Protein AF-A0A935MC30-F1 (afdb_monomer_lite)

Secondary structure (DSSP, 8-state):
-HHHHHHHHHHHHHHHHHHHHHHHHHHHS----HHHHHHHHHHHHHHHHHHHHHHHHHHHHHHHHHHSPEEEEEEEEETTEEEEEEEEE-S-GGGHHHHHHHHHHHHHTS-----EEEEEEPPPEEETTEEEEEEEEEESSPPTT--TTEEEEE-TTS-EEEEEE-

pLDDT: mean 84.08, std 10.55, range [42.72, 96.38]

Foldseek 3Di:
DVVVCCVPPVVVVVVVVVVVCVVVVVVVVPDPDPVVVVVCVVCVVVVVVVVVVVVVVVVVVVVLLVPFFEFEKEWEDEPPWIEIEGRAGDPDPVCNPVVNVVVVCVVQVDPDDWAWPDKDKDDWDADPRHTYIYMYTYGPDDDPPDDTQKYWYADPVNHTPDIDRD

Radius of gyration: 25.86 Å; chains: 1; bounding box: 58×26×71 Å

Structure (mmCIF, N/CA/C/O backbone):
data_AF-A0A935MC30-F1
#
_entry.id   AF-A0A935MC30-F1
#
loop_
_atom_site.group_PDB
_atom_site.id
_atom_site.type_symbol
_atom_site.label_atom_id
_atom_site.label_alt_id
_atom_site.label_comp_id
_atom_site.label_asym_id
_atom_site.label_entity_id
_atom_site.label_seq_id
_atom_site.pdbx_PDB_ins_code
_atom_site.Cartn_x
_atom_site.Cartn_y
_atom_site.Cartn_z
_atom_site.occupancy
_atom_site.B_iso_or_equiv
_atom_site.auth_seq_id
_atom_site.auth_comp_id
_atom_site.auth_asym_id
_atom_site.auth_atom_id
_atom_site.pdbx_PDB_model_num
ATOM 1 N N . MET A 1 1 ? -0.068 -10.085 -12.285 1.00 42.72 1 MET A N 1
ATOM 2 C CA . MET A 1 1 ? 1.335 -9.719 -12.577 1.00 42.72 1 MET A CA 1
ATOM 3 C C . MET A 1 1 ? 1.475 -8.941 -13.888 1.00 42.72 1 MET A C 1
ATOM 5 O O . MET A 1 1 ? 1.823 -7.773 -13.823 1.00 42.72 1 MET A O 1
ATOM 9 N N . LEU A 1 2 ? 1.094 -9.497 -15.051 1.00 44.91 2 LEU A N 1
ATOM 10 C CA . LEU A 1 2 ? 1.195 -8.811 -16.360 1.00 44.91 2 LEU A CA 1
ATOM 11 C C . LEU A 1 2 ? 0.518 -7.426 -16.435 1.00 44.91 2 LEU A C 1
ATOM 13 O O . LEU A 1 2 ? 1.102 -6.491 -16.969 1.00 44.91 2 LEU A O 1
ATOM 17 N N . LYS A 1 3 ? -0.677 -7.254 -15.846 1.00 52.41 3 LYS A N 1
ATOM 18 C CA . LYS A 1 3 ? -1.369 -5.947 -15.810 1.00 52.41 3 LYS A CA 1
ATOM 19 C C . LYS A 1 3 ? -0.602 -4.861 -15.039 1.00 52.41 3 LYS A C 1
ATOM 21 O O . LYS A 1 3 ? -0.765 -3.687 -15.349 1.00 52.41 3 LYS A O 1
ATOM 26 N N . TYR A 1 4 ? 0.208 -5.244 -14.050 1.00 54.56 4 TYR A N 1
ATOM 27 C CA . TYR A 1 4 ? 0.993 -4.309 -13.239 1.00 54.56 4 TYR A CA 1
ATOM 28 C C . 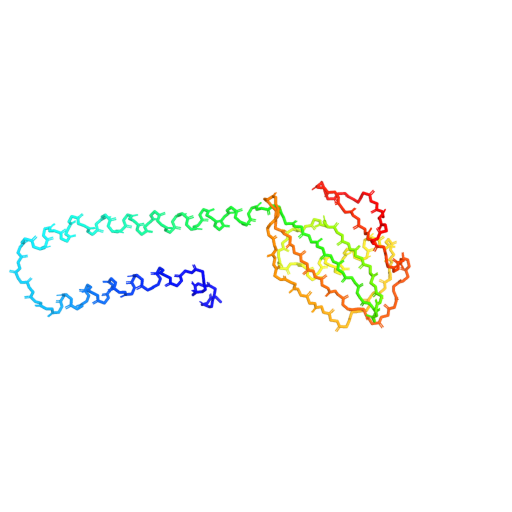TYR A 1 4 ? 2.225 -3.828 -14.013 1.00 54.56 4 TYR A C 1
ATOM 30 O O . TYR A 1 4 ? 2.417 -2.628 -14.181 1.00 54.56 4 TYR A O 1
ATOM 38 N N . ILE A 1 5 ? 2.964 -4.776 -14.607 1.00 57.66 5 ILE A N 1
ATOM 39 C CA . ILE A 1 5 ? 4.108 -4.491 -15.486 1.00 57.66 5 ILE A CA 1
ATOM 40 C C . ILE A 1 5 ? 3.674 -3.585 -16.642 1.00 57.66 5 ILE A C 1
ATOM 42 O O . ILE A 1 5 ? 4.362 -2.624 -16.966 1.00 57.66 5 ILE A O 1
ATOM 46 N N . TRP A 1 6 ? 2.506 -3.838 -17.236 1.00 64.19 6 TRP A N 1
ATOM 47 C CA . TRP A 1 6 ? 2.035 -3.015 -18.344 1.00 64.19 6 TRP A CA 1
ATOM 48 C C . TRP A 1 6 ? 1.640 -1.603 -17.897 1.00 64.19 6 TRP A C 1
ATOM 50 O O . TRP A 1 6 ? 2.039 -0.639 -18.529 1.00 64.19 6 TRP A O 1
ATOM 60 N N . LYS A 1 7 ? 0.923 -1.429 -16.782 1.00 72.44 7 LYS A N 1
ATOM 61 C CA . LYS A 1 7 ? 0.462 -0.090 -16.378 1.00 72.44 7 LYS A CA 1
ATOM 62 C C . LYS A 1 7 ? 1.609 0.850 -15.988 1.00 72.44 7 LYS A C 1
ATOM 64 O O . LYS A 1 7 ? 1.534 2.038 -16.287 1.00 72.44 7 LYS A O 1
ATOM 69 N N . GLU A 1 8 ? 2.647 0.330 -15.336 1.00 73.25 8 GLU A N 1
ATOM 70 C CA . GLU A 1 8 ? 3.740 1.156 -14.807 1.00 73.25 8 GLU A CA 1
ATOM 71 C C . GLU A 1 8 ? 4.956 1.215 -15.746 1.00 73.25 8 GLU A C 1
ATOM 73 O O . GLU A 1 8 ? 5.622 2.244 -15.820 1.00 73.25 8 GLU A O 1
ATOM 78 N N . ASN A 1 9 ? 5.185 0.165 -16.545 1.00 77.81 9 ASN A N 1
ATOM 79 C CA . ASN A 1 9 ? 6.373 0.024 -17.393 1.00 77.81 9 ASN A CA 1
ATOM 80 C C . ASN A 1 9 ? 6.055 -0.134 -18.896 1.00 77.81 9 ASN A C 1
ATOM 82 O O . ASN A 1 9 ? 6.926 -0.574 -19.647 1.00 77.81 9 ASN A O 1
ATOM 86 N N . TRP A 1 10 ? 4.851 0.219 -19.383 1.00 80.75 10 TRP A N 1
ATOM 87 C CA . TRP A 1 10 ? 4.492 0.040 -20.808 1.00 80.75 10 TRP A CA 1
ATOM 88 C C . TRP A 1 10 ? 5.509 0.661 -21.770 1.00 80.75 10 TRP A C 1
ATOM 90 O O . TRP A 1 10 ? 5.836 0.049 -22.783 1.00 80.75 10 TRP A O 1
ATOM 100 N N . PHE A 1 11 ? 6.048 1.838 -21.440 1.00 80.31 11 PHE A N 1
ATOM 101 C CA . PHE A 1 11 ? 7.041 2.512 -22.271 1.00 80.31 11 PHE A CA 1
ATOM 102 C C . PHE A 1 11 ? 8.308 1.659 -22.453 1.00 80.31 11 PHE A C 1
ATOM 104 O O . PHE A 1 11 ? 8.815 1.542 -23.563 1.00 80.31 11 PHE A O 1
ATOM 111 N N . GLN A 1 12 ? 8.771 0.983 -21.395 1.00 76.75 12 GLN A N 1
ATOM 112 C CA . GLN A 1 12 ? 9.940 0.092 -21.446 1.00 76.75 12 GLN A CA 1
ATOM 113 C C . GLN A 1 12 ? 9.691 -1.101 -22.358 1.00 76.75 12 GLN A C 1
ATOM 115 O O . GLN A 1 12 ? 10.518 -1.424 -23.207 1.00 76.75 12 GLN A O 1
ATOM 120 N N . VAL A 1 13 ? 8.526 -1.733 -22.196 1.00 81.62 13 VAL A N 1
ATOM 121 C CA . VAL A 1 13 ? 8.130 -2.889 -23.004 1.00 81.62 13 VAL A CA 1
ATOM 122 C C . VAL A 1 13 ? 8.070 -2.497 -24.478 1.00 81.62 13 VAL A C 1
ATOM 124 O O . VAL A 1 13 ? 8.577 -3.230 -25.323 1.00 81.62 13 VAL A O 1
ATOM 127 N N . VAL A 1 14 ? 7.525 -1.317 -24.790 1.00 84.56 14 VAL A N 1
ATOM 128 C CA . VAL A 1 14 ? 7.454 -0.799 -26.163 1.00 84.56 14 VAL A CA 1
ATOM 129 C C . VAL A 1 14 ? 8.846 -0.527 -26.729 1.00 84.56 14 VAL A C 1
ATOM 131 O O . VAL A 1 14 ? 9.148 -1.005 -27.819 1.00 84.56 14 VAL A O 1
ATOM 134 N N . VAL A 1 15 ? 9.713 0.176 -25.995 1.00 84.19 15 VAL A N 1
ATOM 135 C CA . VAL A 1 15 ? 11.073 0.500 -26.457 1.00 84.19 15 VAL A CA 1
ATOM 136 C C . VAL A 1 15 ? 11.890 -0.766 -26.714 1.00 84.19 15 VAL A C 1
ATOM 138 O O . VAL A 1 15 ? 12.483 -0.891 -27.783 1.00 84.19 15 VAL A O 1
ATOM 141 N N . ILE A 1 16 ? 11.875 -1.733 -25.789 1.00 83.69 16 ILE A N 1
ATOM 142 C CA . ILE A 1 16 ? 12.596 -3.006 -25.946 1.00 83.69 16 ILE A CA 1
ATOM 143 C C . ILE A 1 16 ? 12.051 -3.790 -27.142 1.00 83.69 16 ILE A C 1
ATOM 145 O O . ILE A 1 16 ? 12.828 -4.302 -27.945 1.00 83.69 16 ILE A O 1
ATOM 149 N N . THR A 1 17 ? 10.727 -3.856 -27.300 1.00 84.06 17 THR A N 1
ATOM 150 C CA . THR A 1 17 ? 10.095 -4.570 -28.420 1.00 84.06 17 THR A CA 1
ATOM 151 C C . THR A 1 17 ? 10.466 -3.934 -29.760 1.00 84.06 17 THR A C 1
ATOM 153 O O . THR A 1 17 ? 10.850 -4.648 -30.683 1.00 84.06 17 THR A O 1
ATOM 156 N N . LEU A 1 18 ? 10.425 -2.602 -29.862 1.00 85.81 18 LEU A N 1
ATOM 157 C CA . LEU A 1 18 ? 10.811 -1.880 -31.077 1.00 85.81 18 LEU A CA 1
ATOM 158 C C . LEU A 1 18 ? 12.296 -2.067 -31.409 1.00 85.81 18 LEU A C 1
ATOM 160 O O . LEU A 1 18 ? 12.619 -2.344 -32.560 1.00 85.81 18 LEU A O 1
ATOM 164 N N . LEU A 1 19 ? 13.183 -1.991 -30.412 1.00 83.69 19 LEU A N 1
ATOM 165 C CA . LEU A 1 19 ? 14.612 -2.286 -30.576 1.00 83.69 19 LEU A CA 1
ATOM 166 C C . LEU A 1 19 ? 14.843 -3.723 -31.055 1.00 83.69 19 LEU A C 1
ATOM 168 O O . LEU A 1 19 ? 15.640 -3.947 -31.959 1.00 83.69 19 LEU A O 1
ATOM 172 N N . SER A 1 20 ? 14.115 -4.687 -30.493 1.00 81.31 20 SER A N 1
ATOM 173 C CA . SER A 1 20 ? 14.218 -6.103 -30.868 1.00 81.31 20 SER A CA 1
ATOM 174 C C . SER A 1 20 ? 13.767 -6.335 -32.310 1.00 81.31 20 SER A C 1
ATOM 176 O O . SER A 1 20 ? 14.464 -6.995 -33.077 1.00 81.31 20 SER A O 1
ATOM 178 N N . ILE A 1 21 ? 12.626 -5.756 -32.699 1.00 85.75 21 ILE A N 1
ATOM 179 C CA . ILE A 1 21 ? 12.107 -5.824 -34.072 1.00 85.75 21 ILE A CA 1
ATOM 180 C C . ILE A 1 21 ? 13.088 -5.161 -35.036 1.00 85.75 21 ILE A C 1
ATOM 182 O O . ILE A 1 21 ? 13.377 -5.732 -36.083 1.00 85.75 21 ILE A O 1
ATOM 186 N N . PHE A 1 22 ? 13.629 -3.994 -34.676 1.00 84.19 22 PHE A N 1
ATOM 187 C CA . PHE A 1 22 ? 14.617 -3.286 -35.484 1.00 84.19 22 PHE A CA 1
ATOM 188 C C . PHE A 1 22 ? 15.880 -4.129 -35.696 1.00 84.19 22 PHE A C 1
ATOM 190 O O . PHE A 1 22 ? 16.319 -4.275 -36.832 1.00 84.19 22 PHE A O 1
ATOM 197 N N . LEU A 1 23 ? 16.414 -4.749 -34.638 1.00 79.44 23 LEU A N 1
ATOM 198 C CA . LEU A 1 23 ? 17.588 -5.623 -34.721 1.00 79.44 23 LEU A CA 1
ATOM 199 C C . LEU A 1 23 ? 17.327 -6.879 -35.567 1.00 79.44 23 LEU A C 1
ATOM 201 O O . LEU A 1 23 ? 18.171 -7.243 -36.384 1.00 79.44 23 LEU A O 1
ATOM 205 N N . ILE A 1 24 ? 16.163 -7.523 -35.414 1.00 81.50 24 ILE A N 1
ATOM 206 C CA . ILE A 1 24 ? 15.787 -8.706 -36.208 1.00 81.50 24 ILE A CA 1
ATOM 207 C C . ILE A 1 24 ? 15.601 -8.326 -37.678 1.00 81.50 24 ILE A C 1
ATOM 209 O O . ILE A 1 24 ? 16.181 -8.969 -38.550 1.00 81.50 24 ILE A O 1
ATOM 213 N N . TRP A 1 25 ? 14.823 -7.279 -37.963 1.00 84.50 25 TRP A N 1
ATOM 214 C CA . TRP A 1 25 ? 14.605 -6.788 -39.325 1.00 84.50 25 TRP A CA 1
ATOM 215 C C . TRP A 1 25 ? 15.933 -6.431 -39.999 1.00 84.50 25 TRP A C 1
ATOM 217 O O . TRP A 1 25 ? 16.193 -6.852 -41.125 1.00 84.50 25 TRP A O 1
ATOM 227 N N . TYR A 1 26 ? 16.814 -5.748 -39.270 1.00 73.12 26 TYR A N 1
ATOM 228 C CA . TYR A 1 26 ? 18.140 -5.391 -39.752 1.00 73.12 26 TYR A CA 1
ATOM 229 C C . TYR A 1 26 ? 19.019 -6.618 -40.036 1.00 73.12 26 TYR A C 1
ATOM 231 O O . TYR A 1 26 ? 19.640 -6.685 -41.096 1.00 73.12 26 TYR A O 1
ATOM 239 N N . SER A 1 27 ? 19.012 -7.626 -39.154 1.00 72.31 27 SER A N 1
ATOM 240 C CA . SER A 1 27 ? 19.737 -8.888 -39.373 1.00 72.31 27 SER A CA 1
ATOM 241 C C . SER A 1 27 ? 19.290 -9.615 -40.645 1.00 72.31 27 SER A C 1
ATOM 243 O O . SER A 1 27 ? 20.089 -10.332 -41.242 1.00 72.31 27 SER A O 1
ATOM 245 N N . TYR A 1 28 ? 18.033 -9.442 -41.062 1.00 78.81 28 TYR A N 1
ATOM 246 C CA . TYR A 1 28 ? 17.496 -10.022 -42.295 1.00 78.81 28 TYR A CA 1
ATOM 247 C C . TYR A 1 28 ? 17.814 -9.201 -43.552 1.00 78.81 28 TYR A C 1
ATOM 249 O O . TYR A 1 28 ? 17.847 -9.764 -44.644 1.00 78.81 28 TYR A O 1
ATOM 257 N N . CYS A 1 29 ? 18.078 -7.896 -43.430 1.00 76.44 29 CYS A N 1
ATOM 258 C CA . CYS A 1 29 ? 18.379 -7.027 -44.573 1.00 76.44 29 CYS A CA 1
ATOM 259 C C . CYS A 1 29 ? 19.798 -7.194 -45.153 1.00 76.44 29 CYS A C 1
ATOM 261 O O . CYS A 1 29 ? 20.111 -6.537 -46.142 1.00 76.44 29 CYS A O 1
ATOM 263 N N . GLY A 1 30 ? 20.638 -8.082 -44.602 1.00 62.03 30 GLY A N 1
ATOM 264 C CA . GLY A 1 30 ? 21.833 -8.593 -45.291 1.00 62.03 30 GLY A CA 1
ATOM 265 C C . GLY A 1 30 ? 22.878 -7.541 -45.683 1.00 62.03 30 GLY A C 1
ATOM 266 O O . GLY A 1 30 ? 23.521 -7.684 -46.721 1.00 62.03 30 GLY A O 1
ATOM 267 N N . TYR A 1 31 ? 23.043 -6.479 -44.890 1.00 58.88 31 TYR A N 1
ATOM 268 C CA . TYR A 1 31 ? 24.005 -5.415 -45.189 1.00 58.88 31 TYR A CA 1
ATOM 269 C C . TYR A 1 31 ? 25.432 -5.832 -44.791 1.00 58.88 31 TYR A C 1
ATOM 271 O O . TYR A 1 31 ? 25.782 -5.889 -43.614 1.00 58.88 31 TYR A O 1
ATOM 279 N N . SER A 1 32 ? 26.242 -6.144 -45.801 1.00 61.47 32 SER A N 1
ATOM 280 C CA . SER A 1 32 ? 27.661 -6.515 -45.722 1.00 61.47 32 SER A CA 1
ATOM 281 C C . SER A 1 32 ? 28.562 -5.270 -45.645 1.00 61.47 32 SER A C 1
ATOM 283 O O . SER A 1 32 ? 29.368 -5.046 -46.544 1.00 61.47 32 SER A O 1
ATOM 285 N N . ASP A 1 33 ? 28.433 -4.450 -44.599 1.00 67.06 33 ASP A N 1
ATOM 286 C CA . ASP A 1 33 ? 29.326 -3.296 -44.391 1.00 67.06 33 ASP A CA 1
ATOM 287 C C . ASP A 1 33 ? 30.085 -3.400 -43.058 1.00 67.06 33 ASP A C 1
ATOM 289 O O . ASP A 1 33 ? 29.502 -3.264 -41.978 1.00 67.06 33 ASP A O 1
ATOM 293 N N . ASP A 1 34 ? 31.412 -3.574 -43.139 1.00 78.94 34 ASP A N 1
ATOM 294 C CA . ASP A 1 34 ? 32.348 -3.605 -41.997 1.00 78.94 34 ASP A CA 1
ATOM 295 C C . ASP A 1 34 ? 32.159 -2.399 -41.058 1.00 78.94 34 ASP A C 1
ATOM 297 O O . ASP A 1 34 ? 32.173 -2.543 -39.832 1.00 78.94 34 ASP A O 1
ATOM 301 N N . LEU A 1 35 ? 31.877 -1.223 -41.633 1.00 74.50 35 LEU A N 1
ATOM 302 C CA . LEU A 1 35 ? 31.655 0.045 -40.928 1.00 74.50 35 LEU A CA 1
ATOM 303 C C . LEU A 1 35 ? 30.482 -0.019 -39.935 1.00 74.50 35 LEU A C 1
ATOM 305 O O . LEU A 1 35 ? 30.543 0.567 -38.854 1.00 74.50 35 LEU A O 1
ATOM 309 N N . MET A 1 36 ? 29.416 -0.751 -40.269 1.00 68.12 36 MET A N 1
ATOM 310 C CA . MET A 1 36 ? 28.251 -0.890 -39.392 1.00 68.12 36 MET A CA 1
ATOM 311 C C . MET A 1 36 ? 28.483 -1.901 -38.271 1.00 68.12 36 MET A C 1
ATOM 313 O O . MET A 1 36 ? 28.011 -1.677 -37.155 1.00 68.12 36 MET A O 1
ATOM 317 N N . SER A 1 37 ? 29.241 -2.973 -38.522 1.00 77.81 37 SER A N 1
ATOM 318 C CA . SER A 1 37 ? 29.599 -3.931 -37.466 1.00 77.81 37 SER A CA 1
ATOM 319 C C . SER A 1 37 ? 30.433 -3.263 -36.363 1.00 77.81 37 SER A C 1
ATOM 321 O O . SER A 1 37 ? 30.194 -3.491 -35.174 1.00 77.81 37 SER A O 1
ATOM 323 N N . GLU A 1 38 ? 31.323 -2.342 -36.745 1.00 83.19 38 GLU A N 1
ATOM 324 C CA . GLU A 1 38 ? 32.118 -1.540 -35.817 1.00 83.19 38 GLU A CA 1
ATOM 325 C C . GLU A 1 38 ? 31.247 -0.561 -35.009 1.00 83.19 38 GLU A C 1
ATOM 327 O O . GLU A 1 38 ? 31.410 -0.432 -33.792 1.00 83.19 38 GLU A O 1
ATOM 332 N N . ILE A 1 39 ? 30.288 0.105 -35.663 1.00 80.06 39 ILE A N 1
ATOM 333 C CA . ILE A 1 39 ? 29.335 1.004 -34.996 1.00 80.06 39 ILE A CA 1
ATOM 334 C C . ILE A 1 39 ? 28.479 0.216 -33.993 1.00 80.06 39 ILE A C 1
ATOM 336 O O . ILE A 1 39 ? 28.413 0.589 -32.820 1.00 80.06 39 ILE A O 1
ATOM 340 N N . ILE A 1 40 ? 27.875 -0.902 -34.403 1.00 79.69 40 ILE A N 1
ATOM 341 C CA . ILE A 1 40 ? 27.047 -1.740 -33.520 1.00 79.69 40 ILE A CA 1
ATOM 342 C C . ILE A 1 40 ? 27.870 -2.254 -32.337 1.00 79.69 40 ILE A C 1
ATOM 344 O O . ILE A 1 40 ? 27.411 -2.158 -31.199 1.00 79.69 40 ILE A O 1
ATOM 348 N N . GLY A 1 41 ? 29.098 -2.724 -32.572 1.00 79.75 41 GLY A N 1
ATOM 349 C CA . GLY A 1 41 ? 29.994 -3.186 -31.510 1.00 79.75 41 GLY A CA 1
ATOM 350 C C . GLY A 1 41 ? 30.290 -2.114 -30.454 1.00 79.75 41 GLY A C 1
ATOM 351 O O . GLY A 1 41 ? 30.403 -2.434 -29.271 1.00 79.75 41 GLY A O 1
ATOM 352 N N . LYS A 1 42 ? 30.343 -0.836 -30.849 1.00 85.38 42 LYS A N 1
ATOM 353 C CA . LYS A 1 42 ? 30.540 0.299 -29.930 1.00 85.38 42 LYS A CA 1
ATOM 354 C C . LYS A 1 42 ? 29.267 0.683 -29.180 1.00 85.38 42 LYS A C 1
ATOM 356 O O . LYS A 1 42 ? 29.331 1.004 -27.994 1.00 85.38 42 LYS A O 1
ATOM 361 N N . PHE A 1 43 ? 28.113 0.657 -29.845 1.00 82.50 43 PHE A N 1
ATOM 362 C CA . PHE A 1 43 ? 26.853 1.108 -29.246 1.00 82.50 43 PHE A CA 1
ATOM 363 C C . PHE A 1 43 ? 26.133 0.028 -28.431 1.00 82.50 43 PHE A C 1
ATOM 365 O O . PHE A 1 43 ? 25.430 0.370 -27.479 1.00 82.50 43 PHE A O 1
ATOM 372 N N . LEU A 1 44 ? 26.323 -1.259 -28.735 1.00 82.00 44 LEU A N 1
ATOM 373 C CA . LEU A 1 44 ? 25.656 -2.360 -28.031 1.00 82.00 44 LEU A CA 1
ATOM 374 C C . LEU A 1 44 ? 25.965 -2.381 -26.515 1.00 82.00 44 LEU A C 1
ATOM 376 O O . LEU A 1 44 ? 25.015 -2.476 -25.728 1.00 82.00 44 LEU A O 1
ATOM 380 N N . PRO A 1 45 ? 27.225 -2.223 -26.054 1.00 86.06 45 PRO A N 1
ATOM 381 C CA . PRO A 1 45 ? 27.523 -2.136 -24.624 1.00 86.06 45 PRO A CA 1
ATOM 382 C C . PRO A 1 45 ? 26.896 -0.901 -23.970 1.00 86.06 45 PRO A C 1
ATOM 384 O O . PRO A 1 45 ? 26.400 -0.989 -22.849 1.00 86.06 45 PRO A O 1
ATOM 387 N N . ILE A 1 46 ? 26.858 0.235 -24.678 1.00 82.81 46 ILE A N 1
ATOM 388 C CA . ILE A 1 46 ? 26.263 1.486 -24.180 1.00 82.81 46 ILE A CA 1
ATOM 389 C C . ILE A 1 46 ? 24.752 1.311 -23.990 1.00 82.81 46 ILE A C 1
ATOM 391 O O . ILE A 1 46 ? 24.218 1.658 -22.939 1.00 82.81 46 ILE A O 1
ATOM 395 N N . ALA A 1 47 ? 24.060 0.724 -24.970 1.00 79.50 47 ALA A N 1
ATOM 396 C CA . ALA A 1 47 ? 22.634 0.424 -24.877 1.00 79.50 47 ALA A CA 1
ATOM 397 C C . ALA A 1 47 ? 22.329 -0.549 -23.729 1.00 79.50 47 ALA A C 1
ATOM 399 O O . ALA A 1 47 ? 21.423 -0.306 -22.932 1.00 79.50 47 ALA A O 1
ATOM 400 N N . THR A 1 48 ? 23.130 -1.609 -23.599 1.00 85.56 48 THR A N 1
ATOM 401 C CA . THR A 1 48 ? 23.013 -2.576 -22.499 1.00 85.56 48 THR A CA 1
ATOM 402 C C . THR A 1 48 ? 23.201 -1.899 -21.139 1.00 85.56 48 THR A C 1
ATOM 404 O O . THR A 1 48 ? 22.403 -2.118 -20.227 1.00 85.56 48 THR A O 1
ATOM 407 N N . LEU A 1 49 ? 24.199 -1.019 -21.009 1.00 87.12 49 LEU A N 1
ATOM 408 C CA . LEU A 1 49 ? 24.437 -0.241 -19.794 1.00 87.12 49 LEU A CA 1
ATOM 409 C C . LEU A 1 49 ? 23.255 0.685 -19.475 1.00 87.12 49 LEU A C 1
ATOM 411 O O . LEU A 1 49 ? 22.822 0.733 -18.328 1.00 87.12 49 LEU A O 1
ATOM 415 N N . MET A 1 50 ? 22.696 1.379 -20.473 1.00 82.00 50 MET A N 1
ATOM 416 C CA . MET A 1 50 ? 21.523 2.243 -20.280 1.00 82.00 50 MET A CA 1
ATOM 417 C C . MET A 1 50 ? 20.315 1.457 -19.763 1.00 82.00 50 MET A C 1
ATOM 419 O O . MET A 1 50 ? 19.662 1.903 -18.819 1.00 82.00 50 MET A O 1
ATOM 423 N N . ILE A 1 51 ? 20.048 0.274 -20.327 1.00 84.12 51 ILE A N 1
ATOM 424 C CA . ILE A 1 51 ? 18.986 -0.622 -19.845 1.00 84.12 51 ILE A CA 1
ATOM 425 C C . ILE A 1 51 ? 19.264 -1.040 -18.396 1.00 84.12 51 ILE A C 1
ATOM 427 O O . ILE A 1 51 ? 18.368 -0.953 -17.558 1.00 84.12 51 ILE A O 1
ATOM 431 N N . GLY A 1 52 ? 20.502 -1.435 -18.083 1.00 88.12 52 GLY A N 1
ATOM 432 C CA . GLY A 1 52 ? 20.911 -1.818 -16.730 1.00 88.12 52 GLY A CA 1
ATOM 433 C C . GLY A 1 52 ? 20.711 -0.699 -15.703 1.00 88.12 52 GLY A C 1
ATOM 434 O O . GLY A 1 52 ? 20.051 -0.911 -14.687 1.00 88.12 52 GLY A O 1
ATOM 435 N N . CYS A 1 53 ? 21.201 0.510 -15.991 1.00 87.56 53 CYS A N 1
ATOM 436 C CA . CYS A 1 53 ? 21.008 1.689 -15.140 1.00 87.56 53 CYS A CA 1
ATOM 437 C C . CYS A 1 53 ? 19.524 2.001 -14.916 1.00 87.56 53 CYS A C 1
ATOM 439 O O . CYS A 1 53 ? 19.121 2.383 -13.818 1.00 87.56 53 CYS A O 1
ATOM 441 N N . PHE A 1 54 ? 18.704 1.832 -15.951 1.00 84.88 54 PHE A N 1
ATOM 442 C CA . PHE A 1 54 ? 17.279 2.116 -15.881 1.00 84.88 54 PHE A CA 1
ATOM 443 C C . PHE A 1 54 ? 16.507 1.078 -15.053 1.00 84.88 54 PHE A C 1
ATOM 445 O O . PHE A 1 54 ? 15.671 1.448 -14.228 1.00 84.88 54 PHE A O 1
ATOM 452 N N . LEU A 1 55 ? 16.812 -0.214 -15.224 1.00 85.25 55 LEU A N 1
ATOM 453 C CA . LEU A 1 55 ? 16.266 -1.286 -14.384 1.00 85.25 55 LEU A CA 1
ATOM 454 C C . LEU A 1 55 ? 16.638 -1.072 -12.916 1.00 85.25 55 LEU A C 1
ATOM 456 O O . LEU A 1 55 ? 15.758 -1.102 -12.057 1.00 85.25 55 LEU A O 1
ATOM 460 N N . TRP A 1 56 ? 17.910 -0.768 -12.651 1.00 89.94 56 TRP A N 1
ATOM 461 C CA . TRP A 1 56 ? 18.389 -0.453 -11.309 1.00 89.94 56 TRP A CA 1
ATOM 462 C C . TRP A 1 56 ? 17.643 0.740 -10.702 1.00 89.94 56 TRP A C 1
ATOM 464 O O . TRP A 1 56 ? 17.186 0.665 -9.565 1.00 89.94 56 TRP A O 1
ATOM 474 N N . TYR A 1 57 ? 17.443 1.820 -11.462 1.00 88.81 57 TYR A N 1
ATOM 475 C CA . TYR A 1 57 ? 16.684 2.980 -10.991 1.00 88.81 57 TYR A CA 1
ATOM 476 C C . TYR A 1 57 ? 15.238 2.626 -10.601 1.00 88.81 57 TYR A C 1
ATOM 478 O O . TYR A 1 57 ? 14.753 3.071 -9.558 1.00 88.81 57 TYR A O 1
ATOM 486 N N . ASN A 1 58 ? 14.554 1.801 -11.399 1.00 86.81 58 ASN A N 1
ATOM 487 C CA . ASN A 1 58 ? 13.195 1.358 -11.080 1.00 86.81 58 ASN A CA 1
ATOM 488 C C . ASN A 1 58 ? 13.154 0.477 -9.830 1.00 86.81 58 ASN A C 1
ATOM 490 O O . ASN A 1 58 ? 12.270 0.661 -8.995 1.00 86.81 58 ASN A O 1
ATOM 494 N N . GLU A 1 59 ? 14.125 -0.421 -9.668 1.00 88.56 59 GLU A N 1
ATOM 495 C CA . GLU A 1 59 ? 14.262 -1.244 -8.466 1.00 88.56 59 GLU A CA 1
ATOM 496 C C . GLU A 1 59 ? 14.494 -0.372 -7.223 1.00 88.56 59 GLU A C 1
ATOM 498 O O . GLU A 1 59 ? 13.832 -0.555 -6.202 1.00 88.56 59 GLU A O 1
ATOM 503 N N . GLN A 1 60 ? 15.363 0.644 -7.309 1.00 91.56 60 GLN A N 1
ATOM 504 C CA . GLN A 1 60 ? 15.573 1.594 -6.211 1.00 91.56 60 GLN A CA 1
ATOM 505 C C . GLN A 1 60 ? 14.296 2.364 -5.868 1.00 91.56 60 GLN A C 1
ATOM 507 O O . GLN A 1 60 ? 13.976 2.549 -4.691 1.00 91.56 60 GLN A O 1
ATOM 512 N N . LYS A 1 61 ? 13.536 2.784 -6.882 1.00 89.38 61 LYS A N 1
ATOM 513 C CA . LYS A 1 61 ? 12.250 3.456 -6.685 1.00 89.38 61 LYS A CA 1
ATOM 514 C C . LYS A 1 61 ? 11.232 2.533 -6.010 1.00 89.38 61 LYS A C 1
ATOM 516 O O . LYS A 1 61 ? 10.563 2.963 -5.073 1.00 89.38 61 LYS A O 1
ATOM 521 N N . GLU A 1 62 ? 11.113 1.284 -6.447 1.00 88.00 62 GLU A N 1
ATOM 522 C CA . GLU A 1 62 ? 10.213 0.300 -5.837 1.00 88.00 62 GLU A CA 1
ATOM 523 C C . GLU A 1 62 ? 10.614 -0.002 -4.385 1.00 88.00 62 GLU A C 1
ATOM 525 O O . GLU A 1 62 ? 9.772 0.045 -3.483 1.00 88.00 62 GLU A O 1
ATOM 530 N N . ASN A 1 63 ? 11.907 -0.209 -4.133 1.00 90.25 63 ASN A N 1
ATOM 531 C CA . ASN A 1 63 ? 12.454 -0.416 -2.793 1.00 90.25 63 ASN A CA 1
ATOM 532 C C . ASN A 1 63 ? 12.150 0.765 -1.871 1.00 90.25 63 ASN A C 1
ATOM 534 O O . ASN A 1 63 ? 11.658 0.563 -0.760 1.00 90.25 63 ASN A O 1
ATOM 538 N N . TYR A 1 64 ? 12.362 1.993 -2.348 1.00 90.19 64 TYR A N 1
ATOM 539 C CA . TYR A 1 64 ? 12.007 3.201 -1.610 1.00 90.19 64 TYR A CA 1
ATOM 540 C C . TYR A 1 64 ? 10.519 3.208 -1.238 1.00 90.19 64 TYR A C 1
ATOM 542 O O . TYR A 1 64 ? 10.167 3.380 -0.073 1.00 90.19 64 TYR A O 1
ATOM 550 N N . MET A 1 65 ? 9.639 2.935 -2.204 1.00 87.56 65 MET A N 1
ATOM 551 C CA . MET A 1 65 ? 8.187 2.918 -2.002 1.00 87.56 65 MET A CA 1
ATOM 552 C C . MET A 1 65 ? 7.730 1.833 -1.019 1.00 87.56 65 MET A C 1
ATOM 554 O O . MET A 1 65 ? 6.785 2.050 -0.254 1.00 87.56 65 MET A O 1
ATOM 558 N N . ASN A 1 66 ? 8.407 0.685 -1.010 1.00 87.94 66 ASN A N 1
ATOM 559 C CA . ASN A 1 66 ? 8.125 -0.430 -0.107 1.00 87.94 66 ASN A CA 1
ATOM 560 C C . ASN A 1 66 ? 8.643 -0.196 1.320 1.00 87.94 66 ASN A C 1
ATOM 562 O O . ASN A 1 66 ? 8.062 -0.735 2.272 1.00 87.94 66 ASN A O 1
ATOM 566 N N . GLN A 1 67 ? 9.688 0.622 1.476 1.00 91.00 67 GLN A N 1
ATOM 567 C CA . GLN A 1 67 ? 10.263 1.018 2.765 1.00 91.00 67 GLN A CA 1
ATOM 568 C C . GLN A 1 67 ? 9.491 2.148 3.455 1.00 91.00 67 GLN A C 1
ATOM 570 O O . GLN A 1 67 ? 9.667 2.347 4.659 1.00 91.00 67 GLN A O 1
ATOM 575 N N . LEU A 1 68 ? 8.623 2.873 2.737 1.00 92.19 68 LEU A N 1
ATOM 576 C CA . LEU A 1 68 ? 7.837 3.944 3.347 1.00 92.19 68 LEU A CA 1
ATOM 577 C C . LEU A 1 68 ? 6.995 3.405 4.515 1.00 92.19 68 LEU A C 1
ATOM 579 O O . LEU A 1 68 ? 6.375 2.339 4.393 1.00 92.19 68 LEU A O 1
ATOM 583 N N . PRO A 1 69 ? 6.908 4.152 5.633 1.00 92.50 69 PRO A N 1
ATOM 584 C CA . PRO A 1 69 ? 6.022 3.805 6.729 1.00 92.50 69 PRO A CA 1
ATOM 585 C C . PRO A 1 69 ? 4.591 3.651 6.221 1.00 92.50 69 PRO A C 1
ATOM 587 O O . PRO A 1 69 ? 4.028 4.560 5.600 1.00 92.50 69 PRO A O 1
ATOM 590 N N . LYS A 1 70 ? 4.008 2.486 6.494 1.00 94.75 70 LYS A N 1
ATOM 591 C CA . LYS A 1 70 ? 2.650 2.156 6.075 1.00 94.75 70 LYS A CA 1
ATOM 592 C C . LYS A 1 70 ? 1.695 2.461 7.222 1.00 94.75 70 LYS A C 1
ATOM 594 O O . LYS A 1 70 ? 1.930 2.081 8.373 1.00 94.75 70 LYS A O 1
ATOM 599 N N . LYS A 1 71 ? 0.623 3.175 6.905 1.00 95.19 71 LYS A N 1
ATOM 600 C CA . LYS A 1 71 ? -0.422 3.576 7.847 1.00 95.19 71 LYS A CA 1
ATOM 601 C C . LYS A 1 71 ? -1.774 3.139 7.308 1.00 95.19 71 LYS A C 1
ATOM 603 O O . LYS A 1 71 ? -1.968 3.091 6.096 1.00 95.19 71 LYS A O 1
ATOM 608 N N . LEU A 1 72 ? -2.693 2.805 8.201 1.00 95.69 72 LEU A N 1
ATOM 609 C CA . LEU A 1 72 ? -4.023 2.320 7.872 1.00 95.69 72 LEU A CA 1
ATOM 610 C C . LEU A 1 72 ? -5.081 3.198 8.534 1.00 95.69 72 LEU A C 1
ATOM 612 O O . LEU A 1 72 ? -5.057 3.405 9.747 1.00 95.69 72 LEU A O 1
ATOM 616 N N . ASN A 1 73 ? -6.032 3.653 7.729 1.00 95.50 73 ASN A N 1
ATOM 617 C CA . ASN A 1 73 ? -7.289 4.208 8.197 1.00 95.50 73 ASN A CA 1
ATOM 618 C C . ASN A 1 73 ? -8.375 3.143 8.027 1.00 95.50 73 ASN A C 1
ATOM 620 O O . ASN A 1 73 ? -8.502 2.544 6.956 1.00 95.50 73 ASN A O 1
ATOM 624 N N . VAL A 1 74 ? -9.135 2.883 9.083 1.00 95.00 74 VAL A N 1
ATOM 625 C CA . VAL A 1 74 ? -10.205 1.886 9.086 1.00 95.00 74 VAL A CA 1
ATOM 626 C C . VAL A 1 74 ? -11.508 2.587 9.402 1.00 95.00 74 VAL A C 1
ATOM 628 O O . VAL A 1 74 ? -11.683 3.086 10.510 1.00 95.00 74 VAL A O 1
ATOM 631 N N . LYS A 1 75 ? -12.437 2.593 8.455 1.00 95.00 75 LYS A N 1
ATOM 632 C CA . LYS A 1 75 ? -13.803 3.057 8.682 1.00 95.00 75 LYS A CA 1
ATOM 633 C C . LYS A 1 75 ? -14.695 1.849 8.908 1.00 95.00 75 LYS A C 1
ATOM 635 O O . LYS A 1 75 ? -14.776 0.980 8.047 1.00 95.00 75 LYS A O 1
ATOM 640 N N . TYR A 1 76 ? -15.387 1.793 10.032 1.00 93.62 76 TYR A N 1
ATOM 641 C CA . TYR A 1 76 ? -16.399 0.773 10.270 1.00 93.62 76 TYR A CA 1
ATOM 642 C C . TYR A 1 76 ? -17.762 1.390 10.069 1.00 93.62 76 TYR A C 1
ATOM 644 O O . TYR A 1 76 ? -18.098 2.368 10.734 1.00 93.62 76 TYR A O 1
ATOM 652 N N . GLN A 1 77 ? -18.530 0.826 9.150 1.00 94.81 77 GLN A N 1
ATOM 653 C CA . GLN A 1 77 ? -19.816 1.370 8.754 1.00 94.81 77 GLN A CA 1
ATOM 654 C C . GLN A 1 77 ? -20.934 0.387 9.091 1.00 94.81 77 GLN A C 1
ATOM 656 O O . GLN A 1 77 ? -20.862 -0.790 8.738 1.00 94.81 77 GLN A O 1
ATOM 661 N N . LEU A 1 78 ? -21.968 0.891 9.758 1.00 94.25 78 LEU A N 1
ATOM 662 C CA . LEU A 1 78 ? -23.231 0.207 10.000 1.00 94.25 78 LEU A CA 1
ATOM 663 C C . LEU A 1 78 ? -24.348 1.147 9.545 1.00 94.25 78 LEU A C 1
ATOM 665 O O . LEU A 1 78 ? -24.577 2.182 10.172 1.00 94.25 78 LEU A O 1
ATOM 669 N N . ASP A 1 79 ? -25.005 0.800 8.442 1.00 90.88 79 ASP A N 1
ATOM 670 C CA . ASP A 1 79 ? -25.978 1.661 7.765 1.00 90.88 79 ASP A CA 1
ATOM 671 C C . ASP A 1 79 ? -25.370 3.046 7.437 1.00 90.88 79 ASP A C 1
ATOM 673 O O . ASP A 1 79 ? -24.363 3.133 6.723 1.00 90.88 79 ASP A O 1
ATOM 677 N N . GLU A 1 80 ? -25.944 4.127 7.971 1.00 90.50 80 GLU A N 1
ATOM 678 C CA . GLU A 1 80 ? -25.449 5.508 7.826 1.00 90.50 80 GLU A CA 1
ATOM 679 C C . GLU A 1 80 ? -24.464 5.923 8.929 1.00 90.50 80 GLU A C 1
ATOM 681 O O . GLU A 1 80 ? -23.843 6.985 8.861 1.00 90.50 80 GLU A O 1
ATOM 686 N N . LYS A 1 81 ? -24.296 5.090 9.959 1.00 90.12 81 LYS A N 1
ATOM 687 C CA . LYS A 1 81 ? -23.425 5.386 11.093 1.00 90.12 81 LYS A CA 1
ATOM 688 C C . LYS A 1 81 ? -22.039 4.811 10.856 1.00 90.12 81 LYS A C 1
ATOM 690 O O . LYS A 1 81 ? -21.877 3.718 10.311 1.00 90.12 81 LYS A O 1
ATOM 695 N N . TYR A 1 82 ? -21.018 5.529 11.306 1.00 90.88 82 TYR A N 1
ATOM 696 C CA . TYR A 1 82 ? -19.649 5.044 11.229 1.00 90.88 82 TYR A CA 1
ATOM 697 C C . TYR A 1 82 ? -18.827 5.450 12.442 1.00 90.88 82 TYR A C 1
ATOM 699 O O . TYR A 1 82 ? -19.158 6.399 13.149 1.00 90.88 82 TYR A O 1
ATOM 707 N N . PHE A 1 83 ? -17.744 4.724 12.662 1.00 89.75 83 PHE A N 1
ATOM 708 C CA . PHE A 1 83 ? -16.626 5.194 13.465 1.00 89.75 83 PHE A CA 1
ATOM 709 C C . PHE A 1 83 ? -15.341 4.925 12.691 1.00 89.75 83 PHE A C 1
ATOM 711 O O . PHE A 1 83 ? -15.291 4.038 11.829 1.00 89.75 83 PHE A O 1
ATOM 718 N N . GLU A 1 84 ? -14.313 5.714 12.965 1.00 92.44 84 GLU A N 1
ATOM 719 C CA . GLU A 1 84 ? -13.069 5.651 12.210 1.00 92.44 84 GLU A CA 1
ATOM 720 C C . GLU A 1 84 ? -11.878 5.431 13.130 1.00 92.44 84 GLU A C 1
ATOM 722 O O . GLU A 1 84 ? -11.812 5.917 14.256 1.00 92.44 84 GLU A O 1
ATOM 727 N N . ILE A 1 85 ? -10.907 4.688 12.631 1.00 91.88 85 ILE A N 1
ATOM 728 C CA . ILE A 1 85 ? -9.596 4.561 13.230 1.00 91.88 85 ILE A CA 1
ATOM 729 C C . ILE A 1 85 ? -8.609 5.165 12.256 1.00 91.88 85 ILE A C 1
ATOM 731 O O . ILE A 1 85 ? -8.528 4.735 11.109 1.00 91.88 85 ILE A O 1
ATOM 735 N N . VAL A 1 86 ? -7.860 6.156 12.714 1.00 93.31 86 VAL A N 1
ATOM 736 C CA . VAL A 1 86 ? -7.001 6.983 11.877 1.00 93.31 86 VAL A CA 1
ATOM 737 C C . VAL A 1 86 ? -5.543 6.736 12.237 1.00 93.31 86 VAL A C 1
ATOM 739 O O . VAL A 1 86 ? -5.170 6.712 13.414 1.00 93.31 86 VAL A O 1
ATOM 742 N N . ASN A 1 87 ? -4.704 6.614 11.206 1.00 93.50 87 ASN A N 1
ATOM 743 C CA . ASN A 1 87 ? -3.248 6.514 11.306 1.00 93.50 87 ASN A CA 1
ATOM 744 C C . ASN A 1 87 ? -2.745 5.274 12.071 1.00 93.50 87 ASN A C 1
ATOM 746 O O . ASN A 1 87 ? -1.659 5.296 12.660 1.00 93.50 87 ASN A O 1
ATOM 750 N N . ALA A 1 88 ? -3.506 4.176 12.059 1.00 92.69 88 ALA A N 1
ATOM 751 C CA . ALA A 1 88 ? -3.072 2.929 12.678 1.00 92.69 88 ALA A CA 1
ATOM 752 C C . ALA A 1 88 ? -1.790 2.412 11.993 1.00 92.69 88 ALA A C 1
ATOM 754 O O . ALA A 1 88 ? -1.650 2.536 10.772 1.00 92.69 88 ALA A O 1
ATOM 755 N N . PRO A 1 89 ? -0.822 1.850 12.736 1.00 92.19 89 PRO A N 1
ATOM 756 C CA . PRO A 1 89 ? 0.368 1.259 12.127 1.00 92.19 89 PRO A CA 1
ATOM 757 C C . PRO A 1 89 ? -0.031 0.072 11.245 1.00 92.19 89 PRO A C 1
ATOM 759 O O . PRO A 1 89 ? -0.903 -0.691 11.639 1.00 92.19 89 PRO A O 1
ATOM 762 N N . LEU A 1 90 ? 0.595 -0.102 10.079 1.00 93.44 90 LEU A N 1
ATOM 763 C CA . LEU A 1 90 ? 0.374 -1.260 9.209 1.00 93.44 90 LEU A CA 1
ATOM 764 C C . LEU A 1 90 ? 1.710 -1.955 8.935 1.00 93.44 90 LEU A C 1
ATOM 766 O O . LEU A 1 90 ? 2.623 -1.339 8.393 1.00 93.44 90 LEU A O 1
ATOM 770 N N . ALA A 1 91 ? 1.825 -3.235 9.289 1.00 88.12 91 ALA A N 1
ATOM 771 C CA . ALA A 1 91 ? 3.047 -4.001 9.041 1.00 88.12 91 ALA A CA 1
ATOM 772 C C . ALA A 1 91 ? 3.185 -4.377 7.555 1.00 88.12 91 ALA A C 1
ATOM 774 O O . ALA A 1 91 ? 4.222 -4.126 6.939 1.00 88.12 91 ALA A O 1
ATOM 775 N N . HIS A 1 92 ? 2.117 -4.921 6.962 1.00 90.38 92 HIS A N 1
ATOM 776 C CA . HIS A 1 92 ? 2.114 -5.390 5.579 1.00 90.38 92 HIS A CA 1
ATOM 777 C C . HIS A 1 92 ? 0.785 -5.101 4.867 1.00 90.38 92 HIS A C 1
ATOM 779 O O . HIS A 1 92 ? -0.294 -5.165 5.446 1.00 90.38 92 HIS A O 1
ATOM 785 N N . GLU A 1 93 ? 0.868 -4.834 3.564 1.00 90.50 93 GLU A N 1
ATOM 786 C CA . GLU A 1 93 ? -0.274 -4.610 2.664 1.00 90.50 93 GLU A CA 1
ATOM 787 C C . GLU A 1 93 ? -1.192 -5.839 2.502 1.00 90.50 93 GLU A C 1
ATOM 789 O O . GLU A 1 93 ? -2.391 -5.681 2.297 1.00 90.50 93 GLU A O 1
ATOM 794 N N . GLY A 1 94 ? -0.663 -7.064 2.634 1.00 89.50 94 GLY A N 1
ATOM 795 C CA . GLY A 1 94 ? -1.460 -8.292 2.551 1.00 89.50 94 GLY A CA 1
ATOM 796 C C . GLY A 1 94 ? -2.394 -8.469 3.749 1.00 89.50 94 GLY A C 1
ATOM 797 O O . GLY A 1 94 ? -3.436 -9.110 3.633 1.00 89.50 94 GLY A O 1
ATOM 798 N N . ASP A 1 95 ? -2.073 -7.816 4.866 1.00 89.19 95 ASP A N 1
ATOM 799 C CA . ASP A 1 95 ? -2.782 -7.978 6.129 1.00 89.19 95 ASP A CA 1
ATOM 800 C C . ASP A 1 95 ? -3.820 -6.886 6.376 1.00 89.19 95 ASP A C 1
ATOM 802 O O . ASP A 1 95 ? -4.460 -6.905 7.418 1.00 89.19 95 ASP A O 1
ATOM 806 N N . ILE A 1 96 ? -4.049 -5.951 5.445 1.00 93.50 96 ILE A N 1
ATOM 807 C CA . ILE A 1 96 ? -4.950 -4.797 5.648 1.00 93.50 96 ILE A CA 1
ATOM 808 C C . ILE A 1 96 ? -6.312 -5.221 6.213 1.00 93.50 96 ILE A C 1
ATOM 810 O O . ILE A 1 96 ? -6.812 -4.619 7.163 1.00 93.50 96 ILE A O 1
ATOM 814 N N . ARG A 1 97 ? -6.900 -6.290 5.664 1.00 92.56 97 ARG A N 1
ATOM 815 C CA . ARG A 1 97 ? -8.184 -6.826 6.134 1.00 92.56 97 ARG A CA 1
ATOM 816 C C . ARG A 1 97 ? -8.078 -7.415 7.541 1.00 92.56 97 ARG A C 1
ATOM 818 O O . ARG A 1 97 ? -8.887 -7.074 8.399 1.00 92.56 97 ARG A O 1
ATOM 825 N N . ALA A 1 98 ? -7.119 -8.315 7.757 1.00 91.31 98 ALA A N 1
ATOM 826 C CA . ALA A 1 98 ? -6.944 -9.001 9.036 1.00 91.31 98 ALA A CA 1
ATOM 827 C C . ALA A 1 98 ? -6.604 -8.003 10.148 1.00 91.31 98 ALA A C 1
ATOM 829 O O . ALA A 1 98 ? -7.182 -8.051 11.231 1.00 91.31 98 ALA A O 1
ATOM 830 N N . TRP A 1 99 ? -5.731 -7.047 9.838 1.00 91.12 99 TRP A N 1
ATOM 831 C CA . TRP A 1 99 ? -5.329 -5.967 10.717 1.00 91.12 99 TRP A CA 1
ATOM 832 C C . TRP A 1 99 ? -6.489 -5.032 11.031 1.00 91.12 99 TRP A C 1
ATOM 834 O O . TRP A 1 99 ? -6.729 -4.755 12.200 1.00 91.12 99 TRP A O 1
ATOM 844 N N . GLY A 1 100 ? -7.274 -4.634 10.023 1.00 91.44 100 GLY A N 1
ATOM 845 C CA . GLY A 1 100 ? -8.518 -3.899 10.233 1.00 91.44 100 GLY A CA 1
ATOM 846 C C . GLY A 1 100 ? -9.402 -4.610 11.256 1.00 91.44 100 GLY A C 1
ATOM 847 O O . GLY A 1 100 ? -9.668 -4.069 12.318 1.00 91.44 100 GLY A O 1
ATOM 848 N N . GLN A 1 101 ? -9.744 -5.876 11.026 1.00 89.44 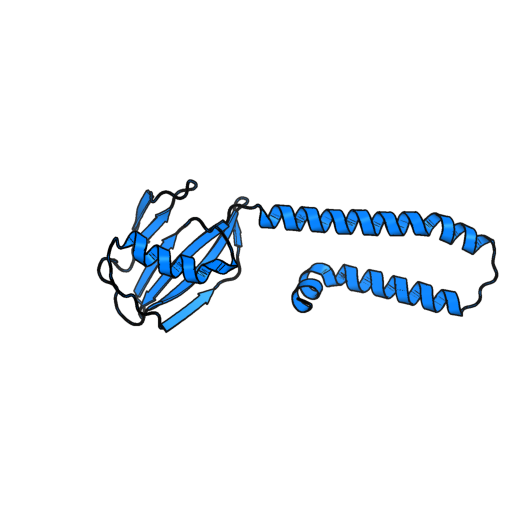101 GLN A N 1
ATOM 849 C CA . GLN A 1 101 ? -10.576 -6.652 11.958 1.00 89.44 101 GLN A CA 1
ATOM 850 C C . GLN A 1 101 ? -9.955 -6.817 13.360 1.00 89.44 101 GLN A C 1
ATOM 852 O O . GLN A 1 101 ? -10.677 -6.807 14.359 1.00 89.44 101 GLN A O 1
ATOM 857 N N . ALA A 1 102 ? -8.630 -6.957 13.455 1.00 88.88 102 ALA A N 1
ATOM 858 C CA . ALA A 1 102 ? -7.918 -7.092 14.724 1.00 88.88 102 ALA A CA 1
ATOM 859 C C . ALA A 1 102 ? -7.893 -5.786 15.532 1.00 88.88 102 ALA A C 1
ATOM 861 O O . ALA A 1 102 ? -8.047 -5.827 16.754 1.00 88.88 102 ALA A O 1
ATOM 862 N N . ILE A 1 103 ? -7.750 -4.629 14.875 1.00 86.69 103 ILE A N 1
ATOM 863 C CA . ILE A 1 103 ? -7.745 -3.334 15.563 1.00 86.69 103 ILE A CA 1
ATOM 864 C C . ILE A 1 103 ? -9.081 -3.109 16.280 1.00 86.69 103 ILE A C 1
ATOM 866 O O . ILE A 1 103 ? -9.058 -2.669 17.427 1.00 86.69 103 ILE A O 1
ATOM 870 N N . ALA A 1 104 ? -10.224 -3.442 15.663 1.00 81.19 104 ALA A N 1
ATOM 871 C CA . ALA A 1 104 ? -11.520 -3.348 16.346 1.00 81.19 104 ALA A CA 1
ATOM 872 C C . ALA A 1 104 ? -11.500 -4.091 17.687 1.00 81.19 104 ALA A C 1
ATOM 874 O O . ALA A 1 104 ? -11.891 -3.524 18.699 1.00 81.19 104 ALA A O 1
ATOM 875 N N . LYS A 1 105 ? -10.985 -5.325 17.712 1.00 81.06 105 LYS A N 1
ATOM 876 C CA . LYS A 1 105 ? -10.906 -6.131 18.939 1.00 81.06 105 LYS A CA 1
ATOM 877 C C . LYS A 1 105 ? -9.991 -5.504 19.991 1.00 81.06 105 LYS A C 1
ATOM 879 O O . LYS A 1 105 ? -10.356 -5.453 21.159 1.00 81.06 105 LYS A O 1
ATOM 884 N N . ASN A 1 106 ? -8.828 -5.004 19.574 1.00 81.12 106 ASN A N 1
ATOM 885 C CA . ASN A 1 106 ? -7.854 -4.407 20.491 1.00 81.12 106 ASN A CA 1
ATOM 886 C C . ASN A 1 106 ? -8.343 -3.081 21.087 1.00 81.12 106 ASN A C 1
ATOM 888 O O . ASN A 1 106 ? -8.151 -2.843 22.274 1.00 81.12 106 ASN A O 1
ATOM 892 N N . VAL A 1 107 ? -8.980 -2.222 20.285 1.00 76.81 107 VAL A N 1
ATOM 893 C CA . VAL A 1 107 ? -9.510 -0.932 20.762 1.00 76.81 107 VAL A CA 1
ATOM 894 C C . VAL A 1 107 ? -10.706 -1.134 21.691 1.00 76.81 107 VAL A C 1
ATOM 896 O O . VAL A 1 107 ? -10.862 -0.386 22.651 1.00 76.81 107 VAL A O 1
ATOM 899 N N . LEU A 1 108 ? -11.520 -2.158 21.437 1.00 68.12 108 LEU A N 1
ATOM 900 C CA . LEU A 1 108 ? -12.678 -2.486 22.268 1.00 68.12 108 LEU A CA 1
ATOM 901 C C . LEU A 1 108 ? -12.337 -3.182 23.577 1.00 68.12 108 LEU A C 1
ATOM 903 O O . LEU A 1 108 ? -13.208 -3.285 24.429 1.00 68.12 108 LEU A O 1
ATOM 907 N N . ASN A 1 109 ? -11.103 -3.668 23.732 1.00 65.12 109 ASN A N 1
ATOM 908 C CA . ASN A 1 109 ? -10.646 -4.365 24.931 1.00 65.12 109 ASN A CA 1
ATOM 909 C C . ASN A 1 109 ? -11.589 -5.505 25.386 1.00 65.12 109 ASN A C 1
ATOM 911 O O . ASN A 1 109 ? -11.659 -5.826 26.570 1.00 65.12 109 ASN A O 1
ATOM 915 N N . GLU A 1 110 ? -12.334 -6.110 24.453 1.00 56.69 110 GLU A N 1
ATOM 916 C CA . GLU A 1 110 ? -13.388 -7.075 24.762 1.00 56.69 110 GLU A CA 1
ATOM 917 C C . GLU A 1 110 ? -13.409 -8.257 23.788 1.00 56.69 110 GLU A C 1
ATOM 919 O O . GLU A 1 110 ? -13.153 -8.149 22.587 1.00 56.69 110 GLU A O 1
ATOM 924 N N . SER A 1 111 ? -13.809 -9.406 24.329 1.00 60.28 111 SER A N 1
ATOM 925 C CA . SER A 1 111 ? -14.056 -10.689 23.663 1.00 60.28 111 SER A CA 1
ATOM 926 C C . SER A 1 111 ? -15.247 -10.679 22.688 1.00 60.28 111 SER A C 1
ATOM 928 O O . SER A 1 111 ? -15.733 -11.742 22.292 1.00 60.28 111 SER A O 1
ATOM 930 N N . GLN A 1 112 ? -15.740 -9.502 22.286 1.00 65.50 112 GLN A N 1
ATOM 931 C CA . GLN A 1 112 ? -16.935 -9.389 21.462 1.00 65.50 112 GLN A CA 1
ATOM 932 C C . GLN A 1 112 ? -16.704 -9.926 20.046 1.00 65.50 112 GLN A C 1
ATOM 934 O O . GLN A 1 112 ? -15.783 -9.544 19.318 1.00 65.50 112 GLN A O 1
ATOM 939 N N . TYR A 1 113 ? -17.600 -10.822 19.637 1.00 73.94 113 TYR A N 1
ATOM 940 C CA . TYR A 1 113 ? -17.650 -11.330 18.277 1.00 73.94 113 TYR A CA 1
ATOM 941 C C . TYR A 1 113 ? -18.253 -10.274 17.344 1.00 73.94 113 TYR A C 1
ATOM 943 O O . TYR A 1 113 ? -19.463 -10.025 17.355 1.00 73.94 113 TYR A O 1
ATOM 951 N N . VAL A 1 114 ? -17.396 -9.665 16.524 1.00 81.62 114 VAL A N 1
ATOM 952 C CA . VAL A 1 114 ? -17.799 -8.710 15.490 1.00 81.62 114 VAL A CA 1
ATOM 953 C C . VAL A 1 114 ? -18.153 -9.455 14.207 1.00 81.62 114 VAL A C 1
ATOM 955 O O . VAL A 1 114 ? -17.349 -10.217 13.670 1.00 81.62 114 VAL A O 1
ATOM 958 N N . GLU A 1 115 ? -19.358 -9.203 13.700 1.00 86.81 115 GLU A N 1
ATOM 959 C CA . GLU A 1 115 ? -19.825 -9.750 12.430 1.00 86.81 115 GLU A CA 1
ATOM 960 C C . GLU A 1 115 ? -19.669 -8.737 11.303 1.00 86.81 115 GLU A C 1
ATOM 962 O O . GLU A 1 115 ? -20.210 -7.630 11.354 1.00 86.81 115 GLU A O 1
ATOM 967 N N . TYR A 1 116 ? -18.970 -9.158 10.255 1.00 90.44 116 TYR A N 1
ATOM 968 C CA . TYR A 1 116 ? -18.692 -8.345 9.078 1.00 90.44 116 TYR A CA 1
ATOM 969 C C . TYR A 1 116 ? -19.552 -8.810 7.898 1.00 90.44 116 TYR A C 1
ATOM 971 O O . TYR A 1 116 ? -19.696 -10.014 7.665 1.00 90.44 116 TYR A O 1
ATOM 979 N N . SER A 1 117 ? -20.124 -7.873 7.145 1.00 93.12 117 SER A N 1
ATOM 980 C CA . SER A 1 117 ? -20.865 -8.153 5.904 1.00 93.12 117 SER A CA 1
ATOM 981 C C . SER A 1 117 ? -19.976 -8.055 4.667 1.00 93.12 117 SER A C 1
ATOM 983 O O . SER A 1 117 ? -20.204 -8.765 3.692 1.00 93.12 117 SER A O 1
ATOM 985 N N . GLY A 1 118 ? -18.930 -7.231 4.719 1.00 94.12 118 GLY A N 1
ATOM 986 C CA . GLY A 1 118 ? -18.000 -7.040 3.615 1.00 94.12 118 GLY A CA 1
ATOM 987 C C . GLY A 1 118 ? -16.940 -5.996 3.936 1.00 94.12 118 GLY A C 1
ATOM 988 O O . GLY A 1 118 ? -16.871 -5.478 5.053 1.00 94.12 118 GLY A O 1
ATOM 989 N N . TYR A 1 119 ? -16.104 -5.687 2.951 1.00 95.56 119 TYR A N 1
ATOM 990 C CA . TYR A 1 119 ? -15.121 -4.618 3.052 1.00 95.56 119 TYR A CA 1
ATOM 991 C C . TYR A 1 119 ? -14.804 -4.028 1.677 1.00 95.56 119 TYR A C 1
ATOM 993 O O . TYR A 1 119 ? -14.985 -4.684 0.651 1.00 95.56 119 TYR A O 1
ATOM 1001 N N . PHE A 1 120 ? -14.292 -2.804 1.674 1.00 95.81 120 PHE A N 1
ATOM 1002 C CA . PHE A 1 120 ? -13.816 -2.090 0.500 1.00 95.81 120 PHE A CA 1
ATOM 1003 C C . PHE A 1 120 ? -12.454 -1.467 0.810 1.00 95.81 120 PHE A C 1
ATOM 1005 O O . PHE A 1 120 ? -12.300 -0.838 1.853 1.00 95.81 120 PHE A O 1
ATOM 1012 N N . ILE A 1 121 ? -11.464 -1.669 -0.061 1.00 95.12 121 ILE A N 1
ATOM 1013 C CA . ILE A 1 121 ? -10.113 -1.112 0.099 1.00 95.12 121 ILE A CA 1
ATOM 1014 C C . ILE A 1 121 ? -9.926 -0.024 -0.953 1.00 95.12 121 ILE A C 1
ATOM 1016 O O . ILE A 1 121 ? -10.026 -0.297 -2.150 1.00 95.12 121 ILE A O 1
ATOM 1020 N N . ASP A 1 122 ? -9.631 1.187 -0.498 1.00 94.19 122 ASP A N 1
ATOM 1021 C CA . ASP A 1 122 ? -9.311 2.315 -1.363 1.00 94.19 122 ASP A CA 1
ATOM 1022 C C . ASP A 1 122 ? -7.900 2.204 -1.947 1.00 94.19 122 ASP A C 1
ATOM 1024 O O . ASP A 1 122 ? -7.006 1.544 -1.409 1.00 94.19 122 ASP A O 1
ATOM 1028 N N . THR A 1 123 ? -7.665 2.929 -3.041 1.00 91.56 123 THR A N 1
ATOM 1029 C CA . THR A 1 123 ? -6.315 3.099 -3.583 1.00 91.56 123 THR A CA 1
ATOM 1030 C C . THR A 1 123 ? -5.415 3.818 -2.574 1.00 91.56 123 THR A C 1
ATOM 1032 O O . THR A 1 123 ? -5.811 4.877 -2.071 1.00 91.56 123 THR A O 1
ATOM 1035 N N . PRO A 1 124 ? -4.197 3.309 -2.313 1.00 93.38 124 PRO A N 1
ATOM 1036 C CA . PRO A 1 124 ? -3.297 3.924 -1.352 1.00 93.38 124 PRO A CA 1
ATOM 1037 C C . PRO A 1 124 ? -2.870 5.319 -1.799 1.00 93.38 124 PRO A C 1
ATOM 1039 O O . PRO A 1 124 ? -2.675 5.579 -2.988 1.00 93.38 124 PRO A O 1
ATOM 1042 N N . ARG A 1 125 ? -2.684 6.210 -0.827 1.00 93.31 125 ARG A N 1
ATOM 1043 C CA . ARG A 1 125 ? -2.216 7.584 -1.043 1.00 93.31 125 ARG A CA 1
ATOM 1044 C C . ARG A 1 125 ? -0.863 7.777 -0.383 1.00 93.31 125 ARG A C 1
ATOM 1046 O O . ARG A 1 125 ? -0.595 7.187 0.659 1.00 93.31 125 ARG A O 1
ATOM 1053 N N . ILE A 1 126 ? -0.019 8.615 -0.972 1.00 92.31 126 ILE A N 1
ATOM 1054 C CA . ILE A 1 126 ? 1.273 8.974 -0.387 1.00 92.31 126 ILE A CA 1
ATOM 1055 C C . ILE A 1 126 ? 1.172 10.399 0.122 1.00 92.31 126 ILE A C 1
ATOM 1057 O O . ILE A 1 126 ? 0.883 11.309 -0.650 1.00 92.31 126 ILE A O 1
ATOM 1061 N N . ILE A 1 127 ? 1.373 10.576 1.422 1.00 91.69 127 ILE A N 1
ATOM 1062 C CA . ILE A 1 127 ? 1.289 11.873 2.093 1.00 91.69 127 ILE A CA 1
ATOM 1063 C C . ILE A 1 127 ? 2.512 11.967 3.004 1.00 91.69 127 ILE A C 1
ATOM 1065 O O . ILE A 1 127 ? 2.756 11.053 3.790 1.00 91.69 127 ILE A O 1
ATOM 1069 N N . GLU A 1 128 ? 3.307 13.029 2.853 1.00 89.94 128 GLU A N 1
ATOM 1070 C CA . GLU A 1 128 ? 4.486 13.309 3.696 1.00 89.94 128 GLU A CA 1
ATOM 1071 C C . GLU A 1 128 ? 5.466 12.121 3.834 1.00 89.94 128 GLU A C 1
ATOM 1073 O O . GLU A 1 128 ? 5.942 11.801 4.923 1.00 89.94 128 GLU A O 1
ATOM 1078 N N . GLY A 1 129 ? 5.747 11.417 2.730 1.00 90.25 129 GLY A N 1
ATOM 1079 C CA . GLY A 1 129 ? 6.671 10.274 2.739 1.00 90.25 129 GLY A CA 1
ATOM 1080 C C . GLY A 1 129 ? 6.121 9.034 3.452 1.00 90.25 129 GLY A C 1
ATOM 1081 O O . GLY A 1 129 ? 6.883 8.216 3.962 1.00 90.25 129 GLY A O 1
ATOM 1082 N N . ARG A 1 130 ? 4.796 8.884 3.525 1.00 90.81 130 ARG A N 1
ATOM 1083 C CA . ARG A 1 130 ? 4.133 7.717 4.119 1.00 90.81 130 ARG A CA 1
ATOM 1084 C C . ARG A 1 130 ? 3.049 7.199 3.202 1.00 90.81 130 ARG A C 1
ATOM 1086 O O . ARG A 1 130 ? 2.388 7.978 2.517 1.00 90.81 130 ARG A O 1
ATOM 1093 N N . LYS A 1 131 ? 2.842 5.887 3.227 1.00 94.25 131 LYS A N 1
ATOM 1094 C CA . LYS A 1 131 ? 1.828 5.211 2.418 1.00 94.25 131 LYS A CA 1
ATOM 1095 C C . LYS A 1 131 ? 0.5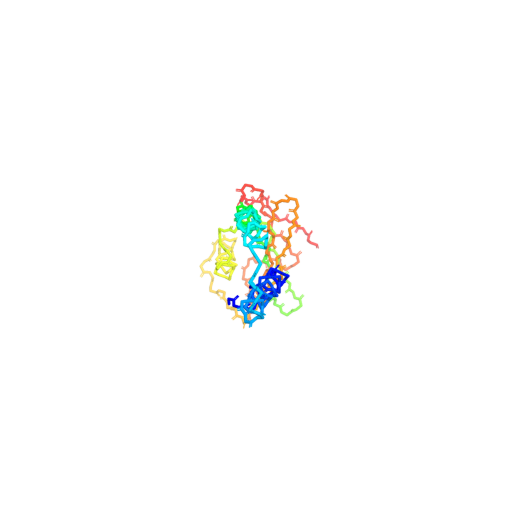89 4.971 3.277 1.00 94.25 131 LYS A C 1
ATOM 1097 O O . LYS A 1 131 ? 0.620 4.166 4.207 1.00 94.25 131 LYS A O 1
ATOM 1102 N N . PHE A 1 132 ? -0.484 5.694 2.982 1.00 95.31 132 PHE A N 1
ATOM 1103 C CA . PHE A 1 132 ? -1.770 5.592 3.657 1.00 95.31 132 PHE A CA 1
ATOM 1104 C C . PHE A 1 132 ? -2.697 4.651 2.900 1.00 95.31 132 PHE A C 1
ATOM 1106 O O . PHE A 1 132 ? -3.026 4.876 1.735 1.00 95.31 132 PHE A O 1
ATOM 1113 N N . TYR A 1 133 ? -3.137 3.620 3.602 1.00 96.06 133 TYR A N 1
ATOM 1114 C CA . TYR A 1 133 ? -4.183 2.703 3.192 1.00 96.06 133 TYR A CA 1
ATOM 1115 C C . TYR A 1 133 ? -5.495 3.113 3.833 1.00 96.06 133 TYR A C 1
ATOM 1117 O O . TYR A 1 133 ? -5.517 3.608 4.960 1.00 96.06 133 TYR A O 1
ATOM 1125 N N . SER A 1 134 ? -6.600 2.892 3.135 1.00 96.06 134 SER A N 1
ATOM 1126 C CA . SER A 1 134 ? -7.929 3.083 3.704 1.00 96.06 134 SER A CA 1
ATOM 1127 C C . SER A 1 134 ? -8.782 1.863 3.400 1.00 96.06 134 SER A C 1
ATOM 1129 O O . SER A 1 134 ? -8.797 1.364 2.275 1.00 96.06 134 SER A O 1
ATOM 1131 N N . ILE A 1 135 ? -9.426 1.338 4.436 1.00 96.25 135 ILE A N 1
ATOM 1132 C CA . ILE A 1 135 ? -10.362 0.225 4.330 1.00 96.25 135 ILE A CA 1
ATOM 1133 C C . ILE A 1 135 ? -11.665 0.610 5.016 1.00 96.25 135 ILE A C 1
ATOM 1135 O O . ILE A 1 135 ? -11.675 1.042 6.168 1.00 96.25 135 ILE A O 1
ATOM 1139 N N . THR A 1 136 ? -12.770 0.422 4.308 1.00 96.38 136 THR A N 1
ATOM 1140 C CA . THR A 1 136 ? -14.110 0.474 4.882 1.00 96.38 136 THR A CA 1
ATOM 1141 C C . THR A 1 136 ? -14.565 -0.949 5.165 1.00 96.38 136 THR A C 1
ATOM 1143 O O . THR A 1 136 ? -14.576 -1.787 4.268 1.00 96.38 136 THR A O 1
ATOM 1146 N N . ILE A 1 137 ? -14.917 -1.243 6.411 1.00 95.00 137 ILE A N 1
ATOM 1147 C CA . ILE A 1 137 ? -15.437 -2.532 6.856 1.00 95.00 137 ILE A CA 1
ATOM 1148 C C . ILE A 1 137 ? -16.918 -2.351 7.181 1.00 95.00 137 ILE A C 1
ATOM 1150 O O . ILE A 1 137 ? -17.281 -1.553 8.043 1.00 95.00 137 ILE A O 1
ATOM 1154 N N . TYR A 1 138 ? -17.772 -3.116 6.509 1.00 95.00 138 TYR A N 1
ATOM 1155 C CA . TYR A 1 138 ? -19.210 -3.082 6.741 1.00 95.00 138 TYR A CA 1
ATOM 1156 C C . TYR A 1 138 ? -19.582 -4.067 7.847 1.00 95.00 138 TYR A C 1
ATOM 1158 O O . TYR A 1 138 ? -19.196 -5.242 7.824 1.00 95.00 138 TYR A O 1
ATOM 1166 N N . LEU A 1 139 ? -20.318 -3.571 8.833 1.00 92.69 139 LEU A N 1
ATOM 1167 C CA . LEU A 1 139 ? -20.778 -4.323 9.990 1.00 92.69 139 LEU A CA 1
ATOM 1168 C C . LEU A 1 139 ? -22.175 -4.888 9.728 1.00 92.69 139 LEU A C 1
ATOM 1170 O O . LEU A 1 139 ? -22.990 -4.256 9.061 1.00 92.69 139 LEU A O 1
ATOM 1174 N N . LYS A 1 140 ? -22.465 -6.076 10.270 1.00 92.12 140 LYS A N 1
ATOM 1175 C CA . LYS A 1 140 ? -23.835 -6.627 10.285 1.00 92.12 1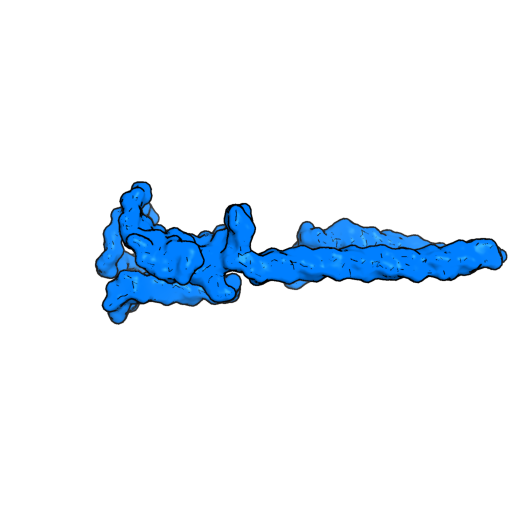40 LYS A CA 1
ATOM 1176 C C . LYS A 1 140 ? -24.651 -6.168 11.489 1.00 92.12 140 LYS A C 1
ATOM 1178 O O . LYS A 1 140 ? -25.873 -6.156 11.433 1.00 92.12 140 LYS A O 1
ATOM 1183 N N . LYS A 1 141 ? -23.972 -5.856 12.591 1.00 88.19 141 LYS A N 1
ATOM 1184 C CA . LYS A 1 141 ? -24.582 -5.475 13.865 1.00 88.19 141 LYS A CA 1
ATOM 1185 C C . LYS A 1 141 ? -23.751 -4.404 14.550 1.00 88.19 141 LYS A C 1
ATOM 1187 O O . LYS A 1 141 ? -22.544 -4.309 14.317 1.00 88.19 141 LYS A O 1
ATOM 1192 N N . ALA A 1 142 ? -24.404 -3.622 15.403 1.00 81.06 142 ALA A N 1
ATOM 1193 C CA . ALA A 1 142 ? -23.721 -2.663 16.255 1.00 81.06 142 ALA A CA 1
ATOM 1194 C C . ALA A 1 142 ? -22.722 -3.389 17.155 1.00 81.06 142 ALA A C 1
ATOM 1196 O O . ALA A 1 142 ? -23.006 -4.468 17.678 1.00 81.06 142 ALA A O 1
ATOM 1197 N N . ILE A 1 143 ? -21.547 -2.789 17.307 1.00 78.81 143 ILE A N 1
ATOM 1198 C CA . ILE A 1 143 ? -20.524 -3.289 18.211 1.00 78.81 143 ILE A CA 1
ATOM 1199 C C . ILE A 1 143 ? -20.644 -2.507 19.516 1.00 78.81 143 ILE A C 1
ATOM 1201 O O . ILE A 1 143 ? -20.714 -1.276 19.489 1.00 78.81 143 ILE A O 1
ATOM 1205 N N . GLY A 1 144 ? -20.700 -3.210 20.648 1.00 73.94 144 GLY A N 1
ATOM 1206 C CA . GLY A 1 144 ? -20.723 -2.562 21.955 1.00 73.94 144 GLY A CA 1
ATOM 1207 C C . GLY A 1 144 ? -19.415 -1.812 22.205 1.00 73.94 144 GLY A C 1
ATOM 1208 O O . GLY A 1 144 ? -18.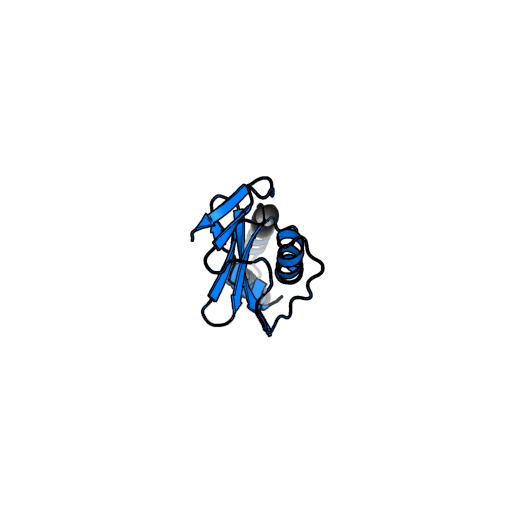356 -2.261 21.781 1.00 73.94 144 GLY A O 1
ATOM 1209 N N . GLY A 1 145 ? -19.487 -0.654 22.862 1.00 74.00 145 GLY A N 1
ATOM 1210 C CA . GLY A 1 145 ? -18.304 0.129 23.245 1.00 74.00 145 GLY A CA 1
ATOM 1211 C C . GLY A 1 145 ? -17.809 1.147 22.211 1.00 74.00 145 GLY A C 1
ATOM 1212 O O . GLY A 1 145 ? -16.976 1.983 22.556 1.00 74.00 145 GLY A O 1
ATOM 1213 N N . PHE A 1 146 ? -18.342 1.150 20.984 1.00 73.25 146 PHE A N 1
ATOM 1214 C CA . PHE A 1 146 ? -18.073 2.217 20.016 1.00 73.25 146 PHE A CA 1
ATOM 1215 C C . PHE A 1 146 ? -19.171 3.280 20.014 1.00 73.25 146 PHE A C 1
ATOM 1217 O O . PHE A 1 146 ? -20.357 2.985 19.867 1.00 73.25 146 PHE A O 1
ATOM 1224 N N . GLU A 1 147 ? -18.756 4.541 20.109 1.00 78.00 147 GLU A N 1
ATOM 1225 C CA . GLU A 1 147 ? -19.621 5.687 19.850 1.00 78.00 147 GLU A CA 1
ATOM 1226 C C . GLU A 1 147 ? -19.505 6.082 18.376 1.00 78.00 147 GLU A C 1
ATOM 1228 O O . GLU A 1 147 ? -18.444 6.493 17.901 1.00 78.00 147 GLU A O 1
ATOM 1233 N N . PHE A 1 148 ? -20.604 5.938 17.638 1.00 84.50 148 PHE A N 1
ATOM 1234 C CA . PHE A 1 148 ? -20.678 6.389 16.251 1.00 84.50 148 PHE A CA 1
ATOM 1235 C C . PHE A 1 148 ? -20.432 7.903 16.155 1.00 84.50 148 PHE A C 1
ATOM 1237 O O . PHE A 1 148 ? -20.886 8.665 17.006 1.00 84.50 148 PHE A O 1
ATOM 1244 N N . GLY A 1 149 ? -19.721 8.331 15.110 1.00 84.12 149 GLY A N 1
ATOM 1245 C CA . GLY A 1 149 ? -19.282 9.718 14.920 1.00 84.12 149 GLY A CA 1
ATOM 1246 C C . GLY A 1 149 ? -17.987 10.081 15.656 1.00 84.12 149 GLY A C 1
ATOM 1247 O O . GLY A 1 149 ? -17.611 11.251 15.687 1.00 84.12 149 GLY A O 1
ATOM 1248 N N . LYS A 1 150 ? -17.295 9.105 16.262 1.00 86.25 150 LYS A N 1
ATOM 1249 C CA . LYS A 1 150 ? -15.963 9.310 16.844 1.00 86.25 150 LYS A CA 1
ATOM 1250 C C . LYS A 1 150 ? -14.857 8.706 15.988 1.00 86.25 150 LYS A C 1
ATOM 1252 O O . LYS A 1 150 ? -15.029 7.656 15.360 1.00 86.25 150 LYS A O 1
ATOM 1257 N N . SER A 1 151 ? -13.694 9.351 16.060 1.00 90.31 151 SER A N 1
ATOM 1258 C CA . SER A 1 151 ? -12.464 8.884 15.432 1.00 90.31 151 SER A CA 1
ATOM 1259 C C . SER A 1 151 ? -11.375 8.616 16.473 1.00 90.31 151 SER A C 1
ATOM 1261 O O . SER A 1 151 ? -11.104 9.439 17.353 1.00 90.31 151 SER A O 1
ATOM 1263 N N . TYR A 1 152 ? -10.739 7.452 16.361 1.00 88.94 152 TYR A N 1
ATOM 1264 C CA . TYR A 1 152 ? -9.656 6.981 17.223 1.00 88.94 152 TYR A CA 1
ATOM 1265 C C . TYR A 1 152 ? -8.320 7.234 16.531 1.00 88.94 152 TYR A C 1
ATOM 1267 O O . TYR A 1 152 ? -8.078 6.704 15.447 1.00 88.94 152 TYR A O 1
ATOM 1275 N N . TYR A 1 153 ? -7.437 8.020 17.146 1.00 90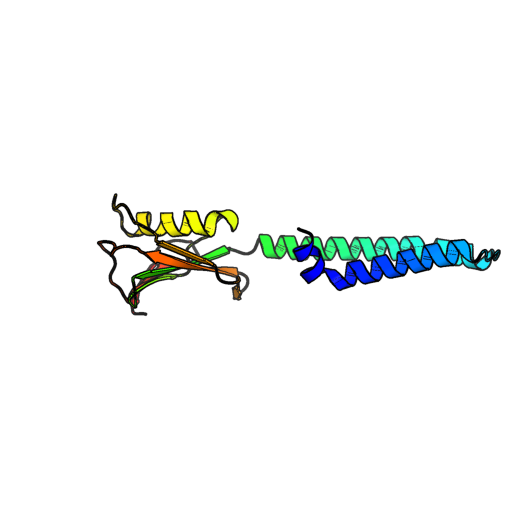.44 153 TYR A N 1
ATOM 1276 C CA . TYR A 1 153 ? -6.179 8.420 16.514 1.00 90.44 153 TYR A CA 1
ATOM 1277 C C . TYR A 1 153 ? -4.993 7.654 17.075 1.00 90.44 153 TYR A C 1
ATOM 1279 O O . TYR A 1 153 ? -4.785 7.583 18.289 1.00 90.44 153 TYR A O 1
ATOM 1287 N N . PHE A 1 154 ? -4.168 7.155 16.164 1.00 89.75 154 PHE A N 1
ATOM 1288 C CA . PHE A 1 154 ? -2.861 6.607 16.474 1.00 89.75 154 PHE A CA 1
ATOM 1289 C C . PHE A 1 154 ? -1.760 7.612 16.140 1.00 89.75 154 PHE A C 1
ATOM 1291 O O . PHE A 1 154 ? -1.825 8.365 15.163 1.00 89.75 154 PHE A O 1
ATOM 1298 N N . GLY A 1 155 ? -0.735 7.629 16.978 1.00 88.81 155 GLY A N 1
ATOM 1299 C CA . GLY A 1 155 ? 0.456 8.430 16.802 1.00 88.81 155 GLY A CA 1
ATOM 1300 C C . GLY A 1 155 ? 1.375 7.907 15.724 1.00 88.81 155 GLY A C 1
ATOM 1301 O O . GLY A 1 155 ? 1.232 6.809 15.178 1.00 88.81 155 GLY A O 1
ATOM 1302 N N . ASN A 1 156 ? 2.380 8.721 15.422 1.00 86.69 156 ASN A N 1
ATOM 1303 C CA . ASN A 1 156 ? 3.423 8.327 14.484 1.00 86.69 156 ASN A CA 1
ATOM 1304 C C . ASN A 1 156 ? 4.188 7.098 14.994 1.00 86.69 156 ASN A C 1
ATOM 1306 O O . ASN A 1 156 ? 4.509 6.226 14.187 1.00 86.69 156 ASN A O 1
ATOM 1310 N N . ASP A 1 157 ? 4.350 6.994 16.313 1.00 87.25 157 ASP A N 1
ATOM 1311 C CA . ASP A 1 157 ? 4.922 5.863 17.049 1.00 87.25 157 ASP A CA 1
ATOM 1312 C C . ASP A 1 157 ? 3.999 4.633 17.129 1.00 87.25 157 ASP A C 1
ATOM 1314 O O . ASP A 1 157 ? 4.387 3.604 17.674 1.00 87.25 157 ASP A O 1
ATOM 1318 N N . GLY A 1 158 ? 2.780 4.721 16.584 1.00 83.81 158 GLY A N 1
ATOM 1319 C CA . GLY A 1 158 ? 1.798 3.642 16.615 1.00 83.81 158 GLY A CA 1
ATOM 1320 C C . GLY A 1 158 ? 1.082 3.489 17.956 1.00 83.81 158 GLY A C 1
ATOM 1321 O O . GLY A 1 158 ? 0.340 2.522 18.117 1.00 83.81 158 GLY A O 1
ATOM 1322 N N . LYS A 1 159 ? 1.257 4.419 18.905 1.00 85.81 159 LYS A N 1
ATOM 1323 C CA . LYS A 1 159 ? 0.504 4.415 20.165 1.00 85.81 159 LYS A CA 1
ATOM 1324 C C . LYS A 1 159 ? -0.839 5.106 19.996 1.00 85.81 159 LYS A C 1
ATOM 1326 O O . LYS A 1 159 ? -0.974 6.050 19.224 1.00 85.81 159 LYS A O 1
ATOM 1331 N N . TYR A 1 160 ? -1.841 4.644 20.728 1.00 83.88 160 TYR A N 1
ATOM 1332 C CA . TYR A 1 160 ? -3.141 5.300 20.768 1.00 83.88 160 TYR A CA 1
ATOM 1333 C C . TYR A 1 160 ? -3.031 6.655 21.485 1.00 83.88 160 TYR A C 1
ATOM 1335 O O . TYR A 1 160 ? -2.530 6.716 22.607 1.00 83.88 160 TYR A O 1
ATOM 1343 N N . ILE A 1 161 ? -3.468 7.734 20.828 1.00 86.56 161 ILE A N 1
ATOM 1344 C CA . ILE A 1 161 ? -3.381 9.111 21.352 1.00 86.56 161 ILE A CA 1
ATOM 1345 C C . ILE A 1 161 ? -4.710 9.558 21.972 1.00 86.56 161 ILE A C 1
ATOM 1347 O O . ILE A 1 161 ? -4.710 10.384 22.882 1.00 86.56 161 ILE A O 1
ATOM 1351 N N . GLY A 1 162 ? -5.842 9.024 21.508 1.00 82.44 162 GLY A N 1
ATOM 1352 C CA . GLY A 1 162 ? -7.153 9.358 22.060 1.00 82.44 162 GLY A CA 1
ATOM 1353 C C . GLY A 1 162 ? -8.267 9.475 21.024 1.00 82.44 162 GLY A C 1
ATOM 1354 O O . GLY A 1 162 ? -8.085 9.211 19.832 1.00 82.44 162 GLY A O 1
ATOM 1355 N N . LEU A 1 163 ? -9.427 9.903 21.524 1.00 82.31 163 LEU A N 1
ATOM 1356 C CA . LEU A 1 163 ? -10.637 10.196 20.761 1.00 82.31 163 LEU A CA 1
ATOM 1357 C C . LEU A 1 163 ? -10.631 11.653 20.292 1.00 82.31 163 LEU A C 1
ATOM 1359 O O . LEU A 1 163 ? -10.349 12.553 21.085 1.00 82.31 163 LEU A O 1
ATOM 1363 N N . LYS A 1 164 ? -11.021 11.901 19.040 1.00 77.25 164 LYS A N 1
ATOM 1364 C CA . LYS A 1 164 ? -11.501 13.225 18.615 1.00 77.25 164 LYS A CA 1
ATOM 1365 C C . LYS A 1 164 ? -12.875 13.084 17.971 1.00 77.25 164 LYS A C 1
ATOM 1367 O O . LYS A 1 164 ? -13.164 12.070 17.334 1.00 77.25 164 LYS A O 1
ATOM 1372 N N . ASN A 1 165 ? -13.706 14.104 18.153 1.00 71.94 165 ASN A N 1
ATOM 1373 C CA . ASN A 1 165 ? -14.967 14.215 17.431 1.00 71.94 165 ASN A CA 1
ATOM 1374 C C . ASN A 1 165 ? -14.640 14.530 15.967 1.00 71.94 165 ASN A C 1
ATOM 1376 O O . ASN A 1 165 ? -13.853 15.448 15.715 1.00 71.94 165 ASN A O 1
ATOM 1380 N N . SER A 1 166 ? -15.169 13.713 15.051 1.00 59.75 166 SER A N 1
ATOM 1381 C CA . SER A 1 166 ? -14.995 13.872 13.603 1.00 59.75 166 SER A CA 1
ATOM 1382 C C . SER A 1 166 ? -15.943 14.913 13.038 1.00 59.75 166 SER A C 1
ATOM 1384 O O . SER A 1 166 ? -17.121 14.868 13.462 1.00 59.75 166 SER A O 1
#

Sequence (166 aa):
MLKYIWKENWFQVVVITLLSIFLIWYSYCGYSDDLMSEIIGKFLPIATLMIGCFLWYNEQKENYMNQLPKKLNVKYQLDEKYFEIVNAPLAHEGDIRAWGQAIAKNVLNESQYVEYSGYFIDTPRIIEGRKFYSITIYLKKAIGGFEFGKSYYFGNDGKYIGLKNS